Protein AF-A0AAE3LZC5-F1 (afdb_monomer_lite)

Radius of gyration: 19.81 Å; chains: 1; bounding box: 35×46×55 Å

pLDDT: mean 92.25, std 8.55, range [40.53, 98.56]

Foldseek 3Di:
DVQVVCVVVVPDDPCPRVVVVVVVVVVVCLVVLCVVPNPVSNVVVVVVVVVVVLVVVLLVCLFQPLADFDQDPVRHGDAQAQLRTEAEPDPVLCVVVLRCSLPSQCRNCVVDGSVRRDHDPSHHYDPDRSVVLSVQVVPVVSNCVRPVVSSVVSPDPDD

Sequence (159 aa):
RAENRRFPQSGHPWWRHPYYAYVVGAALALIMAAIIGGITGVIAALCLAGLAQTQLMLSDYVQHYGLSRRIMENGKPEPVGARHSWNAPHLMSSALMLNAPRHSNHHAYPARAFPALRLSDDMPMLPRSLPVMACVALYPRLWRRVMDPLSAQWQQPAK

Structure (mmCIF, N/CA/C/O backbone):
data_AF-A0AAE3LZC5-F1
#
_entry.id   AF-A0AAE3LZC5-F1
#
loop_
_atom_site.group_PDB
_atom_site.id
_atom_site.type_symbol
_atom_site.label_atom_id
_atom_site.label_alt_id
_atom_site.label_comp_id
_atom_site.label_asym_id
_atom_site.label_entity_id
_atom_site.label_seq_id
_atom_site.pdbx_PDB_ins_code
_atom_site.Cartn_x
_atom_site.Cartn_y
_atom_site.Cartn_z
_atom_site.occupancy
_atom_site.B_iso_or_equiv
_atom_site.auth_seq_id
_atom_site.auth_comp_id
_atom_site.auth_asym_id
_atom_site.auth_atom_id
_atom_site.pdbx_PDB_model_num
ATOM 1 N N . ARG A 1 1 ? 13.845 -14.500 1.588 1.00 60.62 1 ARG A N 1
ATOM 2 C CA . ARG A 1 1 ? 14.292 -15.411 2.684 1.00 60.62 1 ARG A CA 1
ATOM 3 C C . ARG A 1 1 ? 13.343 -16.591 2.893 1.00 60.62 1 ARG A C 1
ATOM 5 O O . ARG A 1 1 ? 13.830 -17.707 2.850 1.00 60.62 1 ARG A O 1
ATOM 12 N N . ALA A 1 2 ? 12.039 -16.387 3.119 1.00 74.81 2 ALA A N 1
ATOM 13 C CA . ALA A 1 2 ? 11.088 -17.505 3.215 1.00 74.81 2 ALA A CA 1
ATOM 14 C C . ALA A 1 2 ? 10.933 -18.246 1.874 1.00 74.81 2 ALA A C 1
ATOM 16 O O . ALA A 1 2 ? 11.038 -19.466 1.852 1.00 74.81 2 ALA A O 1
ATOM 17 N N . GLU A 1 3 ? 10.806 -17.502 0.769 1.00 77.88 3 GLU A N 1
ATOM 18 C CA . GLU A 1 3 ? 10.704 -18.067 -0.584 1.00 77.88 3 GLU A CA 1
ATOM 19 C C . GLU A 1 3 ? 11.910 -18.950 -0.929 1.00 77.88 3 GLU A C 1
ATOM 21 O O . GLU A 1 3 ? 11.749 -20.141 -1.143 1.00 77.88 3 GLU A O 1
ATOM 26 N N . ASN A 1 4 ? 13.136 -18.428 -0.812 1.00 80.38 4 ASN A N 1
ATOM 27 C CA . ASN A 1 4 ? 14.359 -19.205 -1.073 1.00 80.38 4 ASN A CA 1
ATOM 28 C C . ASN A 1 4 ? 14.529 -20.430 -0.152 1.00 80.38 4 ASN A C 1
ATOM 30 O O . ASN A 1 4 ? 15.278 -21.337 -0.493 1.00 80.38 4 ASN A O 1
ATOM 34 N N . ARG A 1 5 ? 13.877 -20.462 1.021 1.00 81.94 5 ARG A N 1
ATOM 35 C CA . ARG A 1 5 ? 13.878 -21.634 1.918 1.00 81.94 5 ARG A CA 1
ATOM 36 C C . ARG A 1 5 ? 12.844 -22.682 1.499 1.00 81.94 5 ARG A C 1
ATOM 38 O O . ARG A 1 5 ? 13.099 -23.868 1.666 1.00 81.94 5 ARG A O 1
ATOM 45 N N . ARG A 1 6 ? 11.691 -22.251 0.978 1.00 79.25 6 ARG A N 1
ATOM 46 C CA . ARG A 1 6 ? 10.590 -23.124 0.535 1.00 79.25 6 ARG A CA 1
ATOM 47 C C . ARG A 1 6 ? 10.774 -23.622 -0.897 1.00 79.25 6 ARG A C 1
ATOM 49 O O . ARG A 1 6 ? 10.359 -24.731 -1.204 1.00 79.25 6 ARG A O 1
ATOM 56 N N . PHE A 1 7 ? 11.422 -22.843 -1.761 1.00 82.56 7 PHE A N 1
ATOM 57 C CA . PHE A 1 7 ? 11.566 -23.162 -3.179 1.00 82.56 7 PHE A CA 1
ATOM 58 C C . PHE A 1 7 ? 12.258 -24.514 -3.440 1.00 82.56 7 PHE A C 1
ATOM 60 O O . PHE A 1 7 ? 11.698 -25.303 -4.200 1.00 82.56 7 PHE A O 1
ATOM 67 N N . PRO A 1 8 ? 13.372 -24.880 -2.766 1.00 81.25 8 PRO A N 1
ATOM 68 C CA . PRO A 1 8 ? 13.983 -26.204 -2.940 1.00 81.25 8 PRO A CA 1
ATOM 69 C C . PRO A 1 8 ? 13.053 -27.364 -2.552 1.00 81.25 8 PRO A C 1
ATOM 71 O O . PRO A 1 8 ? 13.172 -28.457 -3.090 1.00 81.25 8 PRO A O 1
ATOM 74 N N . GLN A 1 9 ? 12.102 -27.119 -1.644 1.00 83.31 9 GLN A N 1
ATOM 75 C CA . GLN A 1 9 ? 11.125 -28.109 -1.174 1.00 83.31 9 GLN A CA 1
ATOM 76 C C . GLN A 1 9 ? 9.960 -28.296 -2.160 1.00 83.31 9 GLN A C 1
ATOM 78 O O . GLN A 1 9 ? 9.213 -29.260 -2.042 1.00 83.31 9 GLN A O 1
ATOM 83 N N . SER A 1 10 ? 9.801 -27.396 -3.137 1.00 81.81 10 SER A N 1
ATOM 84 C CA . SER A 1 10 ? 8.723 -27.460 -4.134 1.00 81.81 10 SER A CA 1
ATOM 85 C C . SER A 1 10 ? 9.004 -28.427 -5.293 1.00 81.81 10 SER A C 1
ATOM 87 O O . SER A 1 10 ? 8.105 -28.715 -6.078 1.00 81.81 10 SER A O 1
ATOM 89 N N . GLY A 1 11 ? 10.249 -28.902 -5.441 1.00 84.31 11 GLY A N 1
ATOM 90 C CA . GLY A 1 11 ? 10.666 -29.760 -6.558 1.00 84.31 11 GLY A CA 1
ATOM 91 C C . GLY A 1 11 ? 10.675 -29.065 -7.927 1.00 84.31 11 GLY A C 1
ATOM 92 O O . GLY A 1 11 ? 10.906 -29.715 -8.946 1.00 84.31 11 GLY A O 1
ATOM 93 N N . HIS A 1 12 ? 10.427 -27.753 -7.985 1.00 84.75 12 HIS A N 1
ATOM 94 C CA . HIS A 1 12 ? 10.468 -27.000 -9.233 1.00 84.75 12 HIS A CA 1
ATOM 95 C C . HIS A 1 12 ? 11.908 -26.674 -9.670 1.00 84.75 12 HIS A C 1
ATOM 97 O O . HIS A 1 12 ? 12.767 -26.404 -8.827 1.00 84.75 12 HIS A O 1
ATOM 103 N N . PRO A 1 13 ? 12.184 -26.632 -10.989 1.00 85.00 13 PRO A N 1
ATOM 104 C CA . PRO A 1 13 ? 13.472 -26.179 -11.509 1.00 85.00 13 PRO A CA 1
ATOM 105 C C . PRO A 1 13 ? 13.793 -24.747 -11.072 1.00 85.00 13 PRO A C 1
ATOM 107 O O . PRO A 1 13 ? 12.897 -23.907 -11.006 1.00 85.00 13 PRO A O 1
ATOM 110 N N . TRP A 1 14 ? 15.075 -24.434 -10.866 1.00 81.56 14 TRP A N 1
ATOM 111 C CA . TRP A 1 14 ? 15.540 -23.131 -10.368 1.00 81.56 14 TRP A CA 1
ATOM 112 C C . TRP A 1 14 ? 15.045 -21.922 -11.183 1.00 81.56 14 TRP A C 1
ATOM 114 O O . TRP A 1 14 ? 14.774 -20.875 -10.604 1.00 81.56 14 TRP A O 1
ATOM 124 N N . TRP A 1 15 ? 14.842 -22.053 -12.498 1.00 81.94 15 TRP A N 1
ATOM 125 C CA . TRP A 1 15 ? 14.340 -20.965 -13.352 1.00 81.94 15 TRP A CA 1
ATOM 126 C C . TRP A 1 15 ? 12.868 -20.607 -13.105 1.00 81.94 15 TRP A C 1
ATOM 128 O O . TRP A 1 15 ? 12.420 -19.540 -13.516 1.00 81.94 15 TRP A O 1
ATOM 138 N N . ARG A 1 16 ? 12.098 -21.471 -12.424 1.00 85.81 16 ARG A N 1
ATOM 139 C CA . ARG A 1 16 ? 10.733 -21.151 -11.968 1.00 85.81 16 ARG A CA 1
ATOM 140 C C . ARG A 1 16 ? 10.720 -20.327 -10.683 1.00 85.81 16 ARG A C 1
ATOM 142 O O . ARG A 1 16 ? 9.645 -20.030 -10.167 1.00 85.81 16 ARG A O 1
ATOM 149 N N . HIS A 1 17 ? 11.888 -19.957 -10.156 1.00 87.94 17 HIS A N 1
ATOM 150 C CA . HIS A 1 17 ? 11.954 -19.088 -8.995 1.00 87.94 17 HIS A CA 1
ATOM 151 C C . HIS A 1 17 ? 11.328 -17.723 -9.337 1.00 87.94 17 HIS A C 1
ATOM 153 O O . HIS A 1 17 ? 11.764 -17.085 -10.299 1.00 87.94 17 HIS A O 1
ATOM 159 N N . PRO A 1 18 ? 10.348 -17.223 -8.560 1.00 87.94 18 PRO A N 1
ATOM 160 C CA . PRO A 1 18 ? 9.562 -16.037 -8.926 1.00 87.94 18 PRO A CA 1
ATOM 161 C C . PRO A 1 18 ? 10.410 -14.776 -9.149 1.00 87.94 18 PRO A C 1
ATOM 163 O O . PRO A 1 18 ? 10.090 -13.954 -10.001 1.00 87.94 18 PRO A O 1
ATOM 166 N N . TYR A 1 19 ? 11.545 -14.647 -8.451 1.00 90.00 19 TYR A N 1
ATOM 167 C CA . TYR A 1 19 ? 12.494 -13.549 -8.672 1.00 90.00 19 TYR A CA 1
ATOM 168 C C . TYR A 1 19 ? 13.023 -13.448 -10.109 1.00 90.00 19 TYR A C 1
ATOM 170 O O . TYR A 1 19 ? 13.270 -12.327 -10.547 1.00 90.00 19 TYR A O 1
ATOM 178 N N . TYR A 1 20 ? 13.159 -14.549 -10.861 1.00 90.81 20 TYR A N 1
ATOM 179 C CA . TYR A 1 20 ? 13.545 -14.453 -12.274 1.00 90.81 20 TYR A CA 1
ATOM 180 C C . TYR A 1 20 ? 12.477 -13.722 -13.081 1.00 90.81 20 TYR A C 1
ATOM 182 O O . TYR A 1 20 ? 12.805 -12.792 -13.811 1.00 90.81 20 TYR A O 1
ATOM 190 N N . ALA A 1 21 ? 11.203 -14.074 -12.891 1.00 90.50 21 ALA A N 1
ATOM 191 C CA . ALA A 1 21 ? 10.098 -13.383 -13.546 1.00 90.50 21 ALA A CA 1
ATOM 192 C C . ALA A 1 21 ? 10.053 -11.893 -13.166 1.00 90.50 21 ALA A C 1
ATOM 194 O O . ALA A 1 21 ? 9.849 -11.053 -14.038 1.00 90.50 21 ALA A O 1
ATOM 195 N N . TYR A 1 22 ? 10.310 -11.546 -11.900 1.00 92.31 22 TYR A N 1
ATOM 196 C CA . TYR A 1 22 ? 10.328 -10.147 -11.457 1.00 92.31 22 TYR A CA 1
ATOM 197 C C . TYR A 1 22 ? 11.476 -9.344 -12.076 1.00 92.31 22 TYR A C 1
ATOM 199 O O . TYR A 1 22 ? 11.247 -8.247 -12.580 1.00 92.31 22 TYR A O 1
ATOM 207 N N . VAL A 1 23 ? 12.700 -9.882 -12.072 1.00 94.12 23 VAL A N 1
ATOM 208 C CA . VAL A 1 23 ? 13.879 -9.186 -12.617 1.00 94.12 23 VAL A CA 1
ATOM 209 C C . VAL A 1 23 ? 13.795 -9.074 -14.137 1.00 94.12 23 VAL A C 1
ATOM 211 O O . VAL A 1 23 ? 14.012 -7.991 -14.677 1.00 94.12 23 VAL A O 1
ATOM 214 N N . VAL A 1 24 ? 13.436 -10.160 -14.830 1.00 95.38 24 VAL A N 1
ATOM 215 C CA . VAL A 1 24 ? 13.266 -10.149 -16.291 1.00 95.38 24 VAL A CA 1
ATOM 216 C C . VAL A 1 24 ? 12.117 -9.224 -16.684 1.00 95.38 24 VAL A C 1
ATOM 218 O O . VAL A 1 24 ? 12.286 -8.408 -17.583 1.00 95.38 24 VAL A O 1
ATOM 221 N N . GLY A 1 25 ? 10.981 -9.284 -15.984 1.00 95.81 25 GLY A N 1
ATOM 222 C CA . GLY A 1 25 ? 9.850 -8.388 -16.224 1.00 95.81 25 GLY A CA 1
ATOM 223 C C . GLY A 1 25 ? 10.215 -6.913 -16.038 1.00 95.81 25 GLY A C 1
ATOM 224 O O . GLY A 1 25 ? 9.890 -6.093 -16.894 1.00 95.81 25 GLY A O 1
ATOM 225 N N . ALA A 1 26 ? 10.952 -6.577 -14.974 1.00 96.12 26 ALA A N 1
ATOM 226 C CA . ALA A 1 26 ? 11.440 -5.218 -14.747 1.00 96.12 26 ALA A CA 1
ATOM 227 C C . ALA A 1 26 ? 12.414 -4.762 -15.847 1.00 96.12 26 ALA A C 1
ATOM 229 O O . ALA A 1 26 ? 12.277 -3.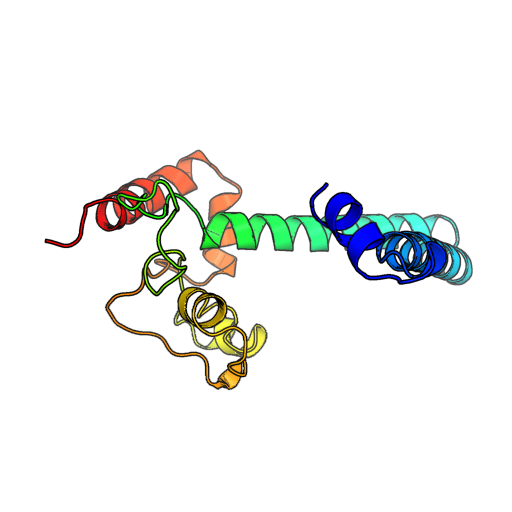654 -16.363 1.00 96.12 26 ALA A O 1
ATOM 230 N N . ALA A 1 27 ? 13.359 -5.617 -16.252 1.00 97.50 27 ALA A N 1
ATOM 231 C CA . ALA A 1 27 ? 14.293 -5.310 -17.333 1.00 97.50 27 ALA A CA 1
ATOM 232 C C . ALA A 1 27 ? 13.564 -5.079 -18.666 1.00 97.50 27 ALA A C 1
ATOM 234 O O . ALA A 1 27 ? 13.820 -4.080 -19.334 1.00 97.50 27 ALA A O 1
ATOM 235 N N . LEU A 1 28 ? 12.612 -5.948 -19.020 1.00 97.94 28 LEU A N 1
ATOM 236 C CA . LEU A 1 28 ? 11.790 -5.793 -20.222 1.00 97.94 28 LEU A CA 1
ATOM 237 C C . LEU A 1 28 ? 10.982 -4.492 -20.192 1.00 97.94 28 LEU A C 1
ATOM 239 O O . LEU A 1 28 ? 10.947 -3.784 -21.194 1.00 97.94 28 LEU A O 1
ATOM 243 N N . ALA A 1 29 ? 10.385 -4.134 -19.052 1.00 97.75 2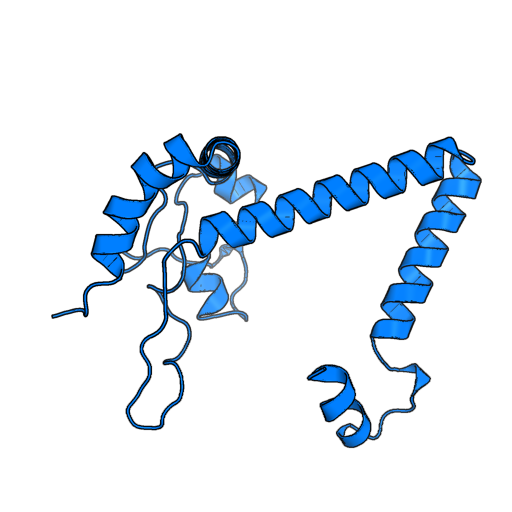9 ALA A N 1
ATOM 244 C CA . ALA A 1 29 ? 9.653 -2.876 -18.911 1.00 97.75 29 ALA A CA 1
ATOM 245 C C . ALA A 1 29 ? 10.557 -1.648 -19.128 1.00 97.75 29 ALA A C 1
ATOM 247 O O . ALA A 1 29 ? 10.165 -0.715 -19.829 1.00 97.75 29 ALA A O 1
ATOM 248 N N . LEU A 1 30 ? 11.780 -1.657 -18.586 1.00 98.25 30 LEU A N 1
ATOM 249 C CA . LEU A 1 30 ? 12.745 -0.569 -18.785 1.00 98.25 30 LEU A CA 1
ATOM 250 C C . LEU A 1 30 ? 13.269 -0.510 -20.226 1.00 98.25 30 LEU A C 1
ATOM 252 O O . LEU A 1 30 ? 13.412 0.584 -20.768 1.00 98.25 30 LEU A O 1
ATOM 256 N N . ILE A 1 31 ? 13.504 -1.658 -20.869 1.00 98.44 31 ILE A N 1
ATOM 257 C CA . ILE A 1 31 ? 13.875 -1.725 -22.291 1.00 98.44 31 ILE A CA 1
ATOM 258 C C . ILE A 1 31 ? 12.749 -1.152 -23.154 1.00 98.44 31 ILE A C 1
ATOM 260 O O . ILE A 1 31 ? 13.006 -0.316 -24.014 1.00 98.44 31 ILE A O 1
ATOM 264 N N . MET A 1 32 ? 11.498 -1.535 -22.897 1.00 98.44 32 MET A N 1
ATOM 265 C CA . MET A 1 32 ? 10.340 -0.984 -23.607 1.00 98.44 32 MET A CA 1
ATOM 266 C C . MET A 1 32 ? 10.222 0.530 -23.407 1.00 98.44 32 MET A C 1
ATOM 268 O O . MET A 1 32 ? 10.008 1.261 -24.372 1.00 98.44 32 MET A O 1
ATOM 272 N N . ALA A 1 33 ? 10.428 1.021 -22.183 1.00 98.44 33 ALA A N 1
ATOM 273 C CA . ALA A 1 33 ? 10.452 2.454 -21.906 1.00 98.44 33 ALA A CA 1
ATOM 274 C C . ALA A 1 33 ? 11.576 3.175 -22.677 1.00 98.44 33 ALA A C 1
ATOM 276 O O . ALA A 1 33 ? 11.351 4.263 -23.211 1.00 98.44 33 ALA A O 1
ATOM 277 N N . ALA A 1 34 ? 12.755 2.551 -22.792 1.00 98.50 34 ALA A N 1
ATOM 278 C CA . ALA A 1 34 ? 13.869 3.060 -23.588 1.00 98.50 34 ALA A CA 1
ATOM 279 C C . ALA A 1 34 ? 13.563 3.077 -25.093 1.00 98.50 34 ALA A C 1
ATOM 281 O O . ALA A 1 34 ? 13.909 4.038 -25.772 1.00 98.50 34 ALA A O 1
ATOM 282 N N . ILE A 1 35 ? 12.886 2.053 -25.617 1.00 98.56 35 ILE A N 1
ATOM 283 C CA . ILE A 1 35 ? 12.475 2.000 -27.028 1.00 98.56 35 ILE A CA 1
ATOM 284 C C . ILE A 1 35 ? 11.466 3.113 -27.341 1.00 98.56 35 ILE A C 1
ATOM 286 O O . ILE A 1 35 ? 11.563 3.751 -28.384 1.00 98.56 35 ILE A O 1
ATOM 290 N N . ILE A 1 36 ? 10.512 3.365 -26.439 1.00 98.19 36 ILE A N 1
ATOM 291 C CA . ILE A 1 36 ? 9.432 4.340 -26.652 1.00 98.19 36 ILE A CA 1
ATOM 292 C C . ILE A 1 36 ? 9.918 5.788 -26.488 1.00 98.19 36 ILE A C 1
ATOM 294 O O . ILE A 1 36 ? 9.533 6.655 -27.268 1.00 98.19 36 ILE A O 1
ATOM 298 N N . GLY A 1 37 ? 10.726 6.069 -25.462 1.00 97.31 37 GLY A N 1
ATOM 299 C CA . GLY A 1 37 ? 11.067 7.441 -25.057 1.00 97.31 37 GLY A CA 1
ATOM 300 C C . GLY A 1 37 ? 12.553 7.682 -24.793 1.00 97.31 37 GLY A C 1
ATOM 301 O O . GLY A 1 37 ? 12.914 8.681 -24.161 1.00 97.31 37 GLY A O 1
ATOM 302 N N . GLY A 1 38 ? 13.427 6.760 -25.198 1.00 98.31 38 GLY A N 1
ATOM 303 C CA . GLY A 1 38 ? 14.853 6.823 -24.891 1.00 98.31 38 GLY A CA 1
ATOM 304 C C . GLY A 1 38 ? 15.112 6.898 -23.384 1.00 98.31 38 GLY A C 1
ATOM 305 O O . GLY A 1 38 ? 14.364 6.366 -22.561 1.00 98.31 38 GLY A O 1
ATOM 306 N N . ILE A 1 39 ? 16.157 7.631 -23.002 1.00 98.19 39 ILE A N 1
ATOM 307 C CA . ILE A 1 39 ? 16.507 7.828 -21.589 1.00 98.19 39 ILE A CA 1
ATOM 308 C C . ILE A 1 39 ? 15.393 8.527 -20.795 1.00 98.19 39 ILE A C 1
ATOM 310 O O . ILE A 1 39 ? 15.169 8.204 -19.631 1.00 98.19 39 ILE A O 1
ATOM 314 N N . THR A 1 40 ? 14.645 9.438 -21.427 1.00 98.44 40 THR A N 1
ATOM 315 C CA . THR A 1 40 ? 13.533 10.132 -20.760 1.00 98.44 40 THR A CA 1
ATOM 316 C C . THR A 1 40 ? 12.382 9.183 -20.434 1.00 98.44 40 THR A C 1
ATOM 318 O O . THR A 1 40 ? 11.814 9.275 -19.347 1.00 98.44 40 THR A O 1
ATOM 321 N N . GLY A 1 41 ? 12.109 8.206 -21.307 1.00 98.44 41 GLY A N 1
ATOM 322 C CA . GLY A 1 41 ? 11.142 7.137 -21.055 1.00 98.44 41 GLY A CA 1
ATOM 323 C C . GLY A 1 41 ? 11.547 6.262 -19.870 1.00 98.44 41 GLY A C 1
ATOM 324 O O . GLY A 1 41 ? 10.723 5.986 -18.999 1.00 98.44 41 GLY A O 1
ATOM 325 N N . VAL A 1 42 ? 12.829 5.891 -19.779 1.00 98.50 42 VAL A N 1
ATOM 326 C CA . VAL A 1 42 ? 13.369 5.130 -18.636 1.00 98.50 42 VAL A CA 1
ATOM 327 C C . VAL A 1 42 ? 13.219 5.907 -17.328 1.00 98.50 42 VAL A C 1
ATOM 329 O O . VAL A 1 42 ? 12.728 5.355 -16.344 1.00 98.50 42 VAL A O 1
ATOM 332 N N . ILE A 1 43 ? 13.595 7.191 -17.311 1.00 98.56 43 ILE A N 1
ATOM 333 C CA . ILE A 1 43 ? 13.456 8.047 -16.122 1.00 98.56 43 ILE A CA 1
ATOM 334 C C . ILE A 1 43 ? 11.984 8.147 -15.711 1.00 98.56 43 ILE A C 1
ATOM 336 O O . ILE A 1 43 ? 11.664 7.935 -14.542 1.00 98.56 43 ILE A O 1
ATOM 340 N N . ALA A 1 44 ? 11.078 8.399 -16.659 1.00 98.19 44 ALA A N 1
ATOM 341 C CA . ALA A 1 44 ? 9.646 8.468 -16.385 1.00 98.19 44 ALA A CA 1
ATOM 342 C C . ALA A 1 44 ? 9.108 7.150 -15.801 1.00 98.19 44 ALA A C 1
ATOM 344 O O . ALA A 1 44 ? 8.379 7.176 -14.809 1.00 98.19 44 ALA A O 1
ATOM 345 N N . ALA A 1 45 ? 9.509 6.001 -16.354 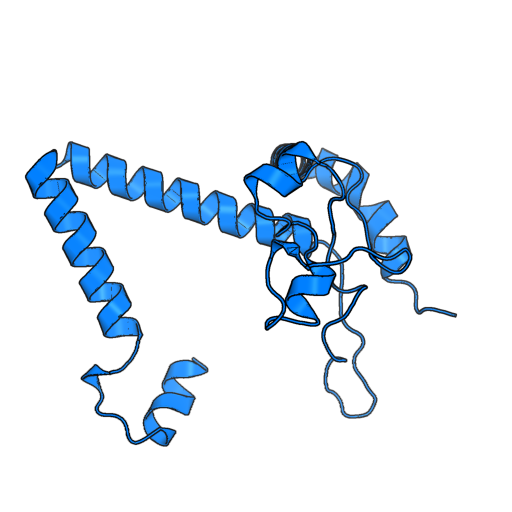1.00 98.12 45 ALA A N 1
ATOM 346 C CA . ALA A 1 45 ? 9.117 4.688 -15.846 1.00 98.12 45 ALA A CA 1
ATOM 347 C C . ALA A 1 45 ? 9.612 4.449 -14.410 1.00 98.12 45 ALA A C 1
ATOM 349 O O . ALA A 1 45 ? 8.846 3.981 -13.566 1.00 98.12 45 ALA A O 1
ATOM 350 N N . LEU A 1 46 ? 10.859 4.819 -14.104 1.00 98.31 46 LEU A N 1
ATOM 351 C CA . LEU A 1 46 ? 11.412 4.725 -12.749 1.00 98.31 46 LEU A CA 1
ATOM 352 C C . LEU A 1 46 ? 10.692 5.661 -11.769 1.00 98.31 46 LEU A C 1
ATOM 354 O O . LEU A 1 46 ? 10.377 5.247 -10.654 1.00 98.31 46 LEU A O 1
ATOM 358 N N . CYS A 1 47 ? 10.380 6.893 -12.179 1.00 98.38 47 CYS A N 1
ATOM 359 C CA . CYS A 1 47 ? 9.608 7.832 -11.364 1.00 98.38 47 CYS A CA 1
ATOM 360 C C . CYS A 1 47 ? 8.189 7.316 -11.087 1.00 98.38 47 CYS A C 1
ATOM 362 O O . CYS A 1 47 ? 7.736 7.378 -9.944 1.00 98.38 47 CYS A O 1
ATOM 364 N N . LEU A 1 48 ? 7.504 6.764 -12.093 1.00 97.81 48 LEU A N 1
ATOM 365 C CA . LEU A 1 48 ? 6.178 6.159 -11.929 1.00 97.81 48 LEU A CA 1
ATOM 366 C C . LEU A 1 48 ? 6.223 4.937 -11.007 1.00 97.81 48 LEU A C 1
ATOM 368 O O . LEU A 1 48 ? 5.378 4.814 -10.121 1.00 97.81 48 LEU A O 1
ATOM 372 N N . ALA A 1 49 ? 7.227 4.069 -11.161 1.00 97.31 49 ALA A N 1
ATOM 373 C CA . ALA A 1 49 ? 7.431 2.928 -10.273 1.00 97.31 49 ALA A CA 1
ATOM 374 C C . ALA A 1 49 ? 7.693 3.378 -8.827 1.00 97.31 49 ALA A C 1
ATOM 376 O O . ALA A 1 49 ? 7.091 2.846 -7.895 1.00 97.31 49 ALA A O 1
ATOM 377 N N . GLY A 1 50 ? 8.535 4.398 -8.634 1.00 97.88 50 GLY A N 1
ATOM 378 C CA . GLY A 1 50 ? 8.798 4.994 -7.324 1.00 97.88 50 GLY A CA 1
ATOM 379 C C . GLY A 1 50 ? 7.547 5.609 -6.692 1.00 97.88 50 GLY A C 1
ATOM 380 O O . GLY A 1 50 ? 7.289 5.401 -5.504 1.00 97.88 50 GLY A O 1
ATOM 381 N N . LEU A 1 51 ? 6.733 6.314 -7.483 1.00 97.19 51 LEU A N 1
ATOM 382 C CA . LEU A 1 51 ? 5.460 6.880 -7.036 1.00 97.19 51 LEU A CA 1
ATOM 383 C C . LEU A 1 51 ? 4.482 5.780 -6.606 1.00 97.19 51 LEU A C 1
ATOM 385 O O . LEU A 1 51 ? 3.950 5.843 -5.498 1.00 97.19 51 LEU A O 1
ATOM 389 N N . ALA A 1 52 ? 4.293 4.753 -7.438 1.00 96.19 52 ALA A N 1
ATOM 390 C CA . ALA A 1 52 ? 3.416 3.623 -7.138 1.00 96.19 52 ALA A CA 1
ATOM 391 C C . ALA A 1 52 ? 3.875 2.869 -5.878 1.00 96.19 52 ALA A C 1
ATOM 393 O O . ALA A 1 52 ? 3.067 2.580 -4.994 1.00 96.19 52 ALA A O 1
ATOM 394 N N . GLN A 1 53 ? 5.181 2.619 -5.744 1.00 96.94 53 GLN A N 1
ATOM 395 C CA . GLN A 1 53 ? 5.745 1.963 -4.565 1.00 96.94 53 GLN A CA 1
ATOM 396 C C . GLN A 1 53 ? 5.555 2.810 -3.301 1.00 96.94 53 GLN A C 1
ATOM 398 O O . GLN A 1 53 ? 5.220 2.278 -2.243 1.00 96.94 53 GLN A O 1
ATOM 403 N N . THR A 1 54 ? 5.720 4.131 -3.402 1.00 96.31 54 THR A N 1
ATOM 404 C CA . THR A 1 54 ? 5.482 5.053 -2.283 1.00 96.31 54 THR A CA 1
ATOM 405 C C . THR A 1 54 ? 4.016 5.043 -1.862 1.00 96.31 54 THR A C 1
ATOM 407 O O . THR A 1 54 ? 3.732 4.968 -0.669 1.00 96.31 54 THR A O 1
ATOM 410 N N . GLN A 1 55 ? 3.081 5.055 -2.815 1.00 95.25 55 GLN A N 1
ATOM 411 C CA . GLN A 1 55 ? 1.647 4.949 -2.527 1.00 95.25 55 GLN A CA 1
ATOM 412 C C . GLN A 1 55 ? 1.297 3.623 -1.842 1.00 95.25 55 GLN A C 1
ATOM 414 O O . GLN A 1 55 ? 0.528 3.625 -0.881 1.00 95.25 55 GLN A O 1
ATOM 419 N N . LEU A 1 56 ? 1.892 2.510 -2.287 1.00 94.94 56 LEU A N 1
ATOM 420 C CA . LEU A 1 56 ? 1.694 1.199 -1.671 1.00 94.94 56 LEU A CA 1
ATOM 421 C C . LEU A 1 56 ? 2.200 1.175 -0.222 1.00 94.94 56 LEU A C 1
ATOM 423 O O . LEU A 1 56 ? 1.453 0.792 0.676 1.00 94.94 56 LEU A O 1
ATOM 427 N N . MET A 1 57 ? 3.429 1.641 0.020 1.00 96.75 57 MET A N 1
ATOM 428 C CA . MET A 1 57 ? 4.007 1.711 1.370 1.00 96.75 57 MET A CA 1
ATOM 429 C C . MET A 1 57 ? 3.224 2.657 2.286 1.00 96.75 57 MET A C 1
ATOM 431 O O . MET A 1 57 ? 3.044 2.370 3.465 1.00 96.75 57 MET A O 1
ATOM 435 N N . LEU A 1 58 ? 2.738 3.779 1.752 1.00 96.62 58 LEU A N 1
ATOM 436 C CA . LEU A 1 58 ? 1.943 4.738 2.510 1.00 96.62 58 LEU A CA 1
ATOM 437 C C . LEU A 1 58 ? 0.567 4.169 2.873 1.00 96.62 58 LEU A C 1
ATOM 439 O O . LEU A 1 58 ? 0.117 4.349 4.002 1.00 96.62 58 LEU A O 1
ATOM 443 N N . SER A 1 59 ? -0.086 3.464 1.944 1.00 95.00 59 SER A N 1
ATOM 444 C CA . SER A 1 59 ? -1.350 2.771 2.215 1.00 95.00 59 SER A CA 1
ATOM 445 C C . SER A 1 59 ? -1.170 1.694 3.282 1.00 95.00 59 SER A C 1
ATOM 447 O O . SER A 1 59 ? -1.964 1.647 4.218 1.00 95.00 59 SER A O 1
ATOM 449 N N . ASP A 1 60 ? -0.116 0.880 3.171 1.00 95.62 60 ASP A N 1
ATOM 450 C CA . ASP A 1 60 ? 0.226 -0.157 4.151 1.00 95.62 60 ASP A CA 1
ATOM 451 C C . ASP A 1 60 ? 0.465 0.451 5.541 1.00 95.62 60 ASP A C 1
ATOM 453 O O . ASP A 1 60 ? -0.170 0.060 6.522 1.00 95.62 60 ASP A O 1
ATOM 457 N N . TYR A 1 61 ? 1.278 1.509 5.608 1.00 97.38 61 TYR A N 1
ATOM 458 C CA . TYR A 1 61 ? 1.533 2.241 6.844 1.00 97.38 61 TYR A CA 1
ATOM 459 C C . TYR A 1 61 ? 0.246 2.780 7.478 1.00 97.38 61 TYR A C 1
ATOM 461 O O . TYR A 1 61 ? 0.009 2.561 8.664 1.00 97.38 61 TYR A O 1
ATOM 469 N N . VAL A 1 62 ? -0.601 3.462 6.701 1.00 97.75 62 VAL A N 1
ATOM 470 C CA . VAL A 1 62 ? -1.860 4.042 7.196 1.00 97.75 62 VAL A CA 1
ATOM 471 C C . VAL A 1 62 ? -2.816 2.958 7.689 1.00 97.75 62 VAL A C 1
ATOM 473 O O . VAL A 1 62 ? -3.424 3.112 8.748 1.00 97.75 62 VAL A O 1
ATOM 476 N N . GLN A 1 63 ? -2.951 1.861 6.946 1.00 96.81 63 GLN A N 1
ATOM 477 C CA . GLN A 1 63 ? -3.909 0.803 7.258 1.00 96.81 63 GLN A CA 1
ATOM 478 C C . GLN A 1 63 ? -3.463 -0.098 8.414 1.00 96.81 63 GLN A C 1
ATOM 480 O O . GLN A 1 63 ? -4.313 -0.708 9.060 1.00 96.81 63 GLN A O 1
ATOM 485 N N . HIS A 1 64 ? -2.170 -0.143 8.738 1.00 96.12 64 HIS A N 1
ATOM 486 C CA . HIS A 1 64 ? -1.637 -0.969 9.828 1.00 96.12 64 HIS A CA 1
ATOM 487 C C . HIS A 1 64 ? -1.064 -0.169 11.005 1.00 96.12 64 HIS A C 1
ATOM 489 O O . HIS A 1 64 ? -0.506 -0.750 11.936 1.00 96.12 64 HIS A O 1
ATOM 495 N N . TYR A 1 65 ? -1.215 1.157 11.008 1.00 97.25 65 TYR A N 1
ATOM 496 C CA . TYR A 1 65 ? -0.607 2.014 12.021 1.00 97.25 65 TYR A CA 1
ATOM 497 C C . TYR A 1 65 ? -1.032 1.657 13.450 1.00 97.25 65 TYR A C 1
ATOM 499 O O . TYR A 1 65 ? -2.211 1.731 13.793 1.00 97.25 65 TYR A O 1
ATOM 507 N N . GLY A 1 66 ? -0.051 1.322 14.291 1.00 94.62 66 GLY A N 1
ATOM 508 C CA . GLY A 1 66 ? -0.215 1.154 15.738 1.00 94.62 66 GLY A CA 1
ATOM 509 C C . GLY A 1 66 ? -1.020 -0.074 16.184 1.00 94.62 66 GLY A C 1
ATOM 510 O O . GLY A 1 66 ? -1.109 -0.327 17.385 1.00 94.62 66 GLY A O 1
ATOM 511 N N . LEU A 1 67 ? -1.563 -0.868 15.260 1.00 93.56 67 LEU A N 1
ATOM 512 C CA . LEU A 1 67 ? -2.335 -2.068 15.576 1.00 93.56 67 LEU A CA 1
ATOM 513 C C . LEU A 1 67 ? -1.412 -3.288 15.636 1.00 93.56 67 LEU A C 1
ATOM 515 O O . LEU A 1 67 ? -0.571 -3.499 14.763 1.00 93.56 67 LEU A O 1
ATOM 519 N N . SER A 1 68 ? -1.574 -4.110 16.668 1.00 90.75 68 SER A N 1
ATOM 520 C CA . SER A 1 68 ? -0.783 -5.322 16.873 1.00 90.75 68 SER A CA 1
ATOM 521 C C . SER A 1 68 ? -1.689 -6.520 17.131 1.00 90.75 68 SER A C 1
ATOM 523 O O . SER A 1 68 ? -2.874 -6.383 17.423 1.00 90.75 68 SER A O 1
ATOM 525 N N . ARG A 1 69 ? -1.120 -7.713 16.967 1.00 91.62 69 ARG A N 1
ATOM 526 C CA . ARG A 1 69 ? -1.787 -8.979 17.269 1.00 91.62 69 ARG A CA 1
ATOM 527 C C . ARG A 1 69 ? -1.325 -9.465 18.626 1.00 91.62 69 ARG A C 1
ATOM 529 O O . ARG A 1 69 ? -0.124 -9.407 18.913 1.00 91.62 69 ARG A O 1
ATOM 536 N N . ARG A 1 70 ? -2.241 -10.000 19.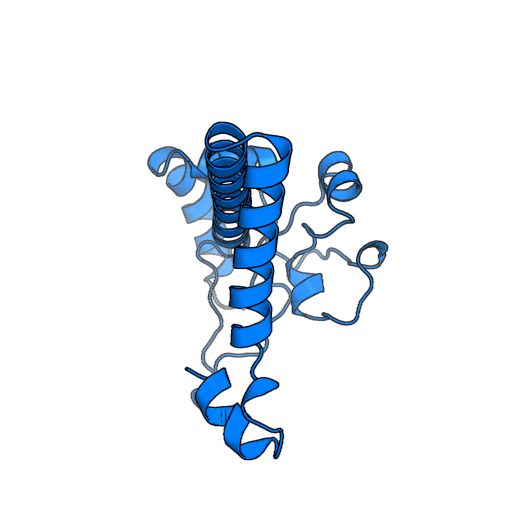426 1.00 89.38 70 ARG A N 1
ATOM 537 C CA . ARG A 1 70 ? -1.877 -10.629 20.695 1.00 89.38 70 ARG A CA 1
ATOM 538 C C . ARG A 1 70 ? -1.053 -11.890 20.445 1.00 89.38 70 ARG A C 1
ATOM 540 O O . ARG A 1 70 ? -1.320 -12.648 19.511 1.00 89.38 70 ARG A O 1
ATOM 547 N N . ILE A 1 71 ? -0.066 -12.130 21.301 1.00 91.50 71 ILE A N 1
ATOM 548 C CA . ILE A 1 71 ? 0.657 -13.402 21.340 1.00 91.50 71 ILE A CA 1
ATOM 549 C C . ILE A 1 71 ? -0.139 -14.376 22.208 1.00 91.50 71 ILE A C 1
ATOM 551 O O . ILE A 1 71 ? -0.451 -14.080 23.360 1.00 91.50 71 ILE A O 1
ATOM 555 N N . MET A 1 72 ? -0.510 -15.514 21.632 1.00 91.31 72 MET A N 1
ATOM 556 C CA . MET A 1 72 ? -1.219 -16.588 22.325 1.00 91.31 72 MET A CA 1
ATOM 557 C C . MET A 1 72 ? -0.257 -17.380 23.224 1.00 91.31 72 MET A C 1
ATOM 559 O O . MET A 1 72 ? 0.961 -17.297 23.070 1.00 91.31 72 MET A O 1
ATOM 563 N N . GLU A 1 73 ? -0.795 -18.213 24.116 1.00 92.06 73 GLU A N 1
ATOM 564 C CA . GLU A 1 73 ? -0.016 -19.051 25.051 1.00 92.06 73 GLU A CA 1
ATOM 565 C C . GLU A 1 73 ? 1.009 -19.959 24.351 1.00 92.06 73 GLU A C 1
ATOM 567 O O . GLU A 1 73 ? 2.070 -20.252 24.889 1.00 92.06 73 GLU A O 1
ATOM 572 N N . ASN A 1 74 ? 0.733 -20.351 23.104 1.00 92.56 74 ASN A N 1
ATOM 573 C CA . ASN A 1 74 ? 1.636 -21.148 22.271 1.00 92.56 74 ASN A CA 1
ATOM 574 C C . ASN A 1 74 ? 2.788 -20.339 21.628 1.00 92.56 74 ASN A C 1
ATOM 576 O O . ASN A 1 74 ? 3.475 -20.853 20.741 1.00 92.56 74 ASN A O 1
ATOM 580 N N . GLY A 1 75 ? 2.960 -19.068 22.002 1.00 92.12 75 GLY A N 1
ATOM 581 C CA . GLY A 1 75 ? 3.995 -18.169 21.486 1.00 92.12 75 GLY A CA 1
ATOM 582 C C . GLY A 1 75 ? 3.746 -17.639 20.070 1.00 92.12 75 GLY A C 1
ATOM 583 O O . GLY A 1 75 ? 4.593 -16.925 19.530 1.00 92.12 75 GLY A O 1
ATOM 584 N N . LYS A 1 76 ? 2.610 -17.962 19.439 1.00 91.62 76 LYS A N 1
ATOM 585 C CA . LYS A 1 76 ? 2.262 -17.475 18.095 1.00 91.62 76 LYS A CA 1
ATOM 586 C C . LYS A 1 76 ? 1.317 -16.273 18.172 1.00 91.62 76 LYS A C 1
ATOM 588 O O . LYS A 1 76 ? 0.459 -16.237 19.053 1.00 91.62 76 LYS A O 1
ATOM 593 N N . PRO A 1 77 ? 1.407 -15.314 17.233 1.00 91.00 77 PRO A N 1
ATOM 594 C CA . PRO A 1 77 ? 0.399 -14.270 17.108 1.00 91.00 77 PRO A CA 1
ATOM 595 C C . PRO A 1 77 ? -0.960 -14.883 16.777 1.00 91.00 77 PRO A C 1
ATOM 597 O O . PRO A 1 77 ? -1.031 -15.839 15.997 1.00 91.00 77 PRO A O 1
ATOM 600 N N . GLU A 1 78 ? -2.028 -14.306 17.311 1.00 92.69 78 GLU A N 1
ATOM 601 C CA . GLU A 1 78 ? -3.387 -14.699 16.952 1.00 92.69 78 GLU A CA 1
ATOM 602 C C . GLU A 1 78 ? -3.660 -14.507 15.442 1.00 92.69 78 GLU A C 1
ATOM 604 O O . GLU A 1 78 ? -2.936 -13.771 14.748 1.00 92.69 78 GLU A O 1
ATOM 609 N N . PRO A 1 79 ? -4.662 -15.202 14.877 1.00 91.50 79 PRO A N 1
ATOM 610 C CA . PRO A 1 79 ? -5.030 -15.031 13.475 1.00 91.50 79 PRO A CA 1
ATOM 611 C C . PRO A 1 79 ? -5.387 -13.577 13.130 1.00 91.50 79 PRO A C 1
ATOM 613 O O . PRO A 1 79 ? -5.901 -12.826 13.956 1.00 91.50 79 PRO A O 1
ATOM 616 N N . VAL A 1 80 ? -5.116 -13.167 11.886 1.00 91.94 80 VAL A N 1
ATOM 617 C CA . VAL A 1 80 ? -5.526 -11.840 11.396 1.00 91.94 80 VAL A CA 1
ATOM 618 C C . VAL A 1 80 ? -7.058 -11.762 11.367 1.00 91.94 80 VAL A C 1
ATOM 620 O O . VAL A 1 80 ? -7.727 -12.750 11.082 1.00 91.94 80 VAL A O 1
ATOM 623 N N . GLY A 1 81 ? -7.619 -10.598 11.695 1.00 91.75 81 GLY A N 1
ATOM 624 C CA . GLY A 1 81 ? -9.032 -10.448 12.033 1.00 91.75 81 GLY A CA 1
ATOM 625 C C . GLY A 1 81 ? -9.480 -8.989 11.995 1.00 91.75 81 GLY A C 1
ATOM 626 O O . GLY A 1 81 ? -8.708 -8.112 11.604 1.00 91.75 81 GLY A O 1
ATOM 627 N N . ALA A 1 82 ? -10.721 -8.735 12.423 1.00 92.62 82 ALA A N 1
ATOM 628 C CA . ALA A 1 82 ? -11.407 -7.442 12.310 1.00 92.62 82 ALA A CA 1
ATOM 629 C C . ALA A 1 82 ? -10.615 -6.248 12.882 1.00 92.62 82 ALA A C 1
ATOM 631 O O . ALA A 1 82 ? -10.641 -5.157 12.315 1.00 92.62 82 ALA A O 1
ATOM 632 N N . ARG A 1 83 ? -9.857 -6.474 13.961 1.00 92.69 83 ARG A N 1
ATOM 633 C CA . ARG A 1 83 ? -9.142 -5.441 14.729 1.00 92.69 83 ARG A CA 1
ATOM 634 C C . ARG A 1 83 ? -7.720 -5.142 14.273 1.00 92.69 83 ARG A C 1
ATOM 636 O O . ARG A 1 83 ? -7.089 -4.236 14.799 1.00 92.69 83 ARG A O 1
ATOM 643 N N . HIS A 1 84 ? -7.201 -5.889 13.306 1.00 93.38 84 HIS A N 1
ATOM 644 C CA . HIS A 1 84 ? -5.778 -5.848 12.955 1.00 93.38 84 HIS A CA 1
ATOM 645 C C . HIS A 1 84 ? -5.458 -4.883 11.804 1.00 93.38 84 HIS A C 1
ATOM 647 O O . HIS A 1 84 ? -4.375 -4.942 11.216 1.00 93.38 84 HIS A O 1
ATOM 653 N N . SER A 1 85 ? -6.412 -4.029 11.431 1.00 95.69 85 SER A N 1
ATOM 654 C CA . SER A 1 85 ? -6.301 -3.090 10.317 1.00 95.69 85 SER A CA 1
ATOM 655 C C . SER A 1 85 ? -7.312 -1.949 10.436 1.00 95.69 85 SER A C 1
ATOM 657 O O . SER A 1 85 ? -8.407 -2.133 10.963 1.00 95.69 85 SER A O 1
ATOM 659 N N . TRP A 1 86 ? -6.955 -0.779 9.915 1.00 97.19 86 TRP A N 1
ATOM 660 C CA . TRP A 1 86 ? -7.843 0.367 9.764 1.00 97.19 86 TRP A CA 1
ATOM 661 C C . TRP A 1 86 ? -8.639 0.280 8.464 1.00 97.19 86 TRP A C 1
ATOM 663 O O . TRP A 1 86 ? -8.118 -0.115 7.421 1.00 97.19 86 TRP A O 1
ATOM 673 N N . ASN A 1 87 ? -9.899 0.701 8.521 1.00 97.25 87 ASN A N 1
ATOM 674 C CA . ASN A 1 87 ? -10.842 0.628 7.411 1.00 97.25 87 ASN A CA 1
ATOM 675 C C . ASN A 1 87 ? -11.358 2.018 7.030 1.00 97.25 87 ASN A C 1
ATOM 677 O O . ASN A 1 87 ? -11.298 2.949 7.829 1.00 97.25 87 ASN A O 1
ATOM 681 N N . ALA A 1 88 ? -11.900 2.183 5.824 1.00 95.12 88 ALA A N 1
ATOM 682 C CA . ALA A 1 88 ? -12.547 3.434 5.422 1.00 95.12 88 ALA A CA 1
ATOM 683 C C . ALA A 1 88 ? -13.913 3.174 4.755 1.00 95.12 88 ALA A C 1
ATOM 685 O O . ALA A 1 88 ? -13.947 2.572 3.684 1.00 95.12 88 ALA A O 1
ATOM 686 N N . PRO A 1 89 ? -15.033 3.687 5.310 1.00 92.81 89 PRO A N 1
ATOM 687 C CA . PRO A 1 89 ? -16.383 3.464 4.768 1.00 92.81 89 PRO A CA 1
ATOM 688 C C . PRO A 1 89 ? -16.771 4.403 3.611 1.00 92.81 89 PRO A C 1
ATOM 690 O O . PRO A 1 89 ? -17.898 4.378 3.129 1.00 92.81 89 PRO A O 1
ATOM 693 N N . HIS A 1 90 ? -15.865 5.279 3.176 1.00 93.94 90 HIS A N 1
ATOM 694 C CA . HIS A 1 90 ? -16.180 6.407 2.301 1.00 93.94 90 HIS A CA 1
ATOM 695 C C . HIS A 1 90 ? -16.514 5.926 0.884 1.00 93.94 90 HIS A C 1
ATOM 697 O O . HIS A 1 90 ? -15.674 5.296 0.239 1.00 93.94 90 HIS A O 1
ATOM 703 N N . LEU A 1 91 ? -17.713 6.251 0.388 1.00 91.31 91 LEU A N 1
ATOM 704 C CA . LEU A 1 91 ? -18.266 5.694 -0.853 1.00 91.31 91 LEU A CA 1
ATOM 705 C C . LEU A 1 91 ? -17.375 5.943 -2.076 1.00 91.31 91 LEU A C 1
ATOM 707 O O . LEU A 1 91 ? -17.057 5.001 -2.791 1.00 91.31 91 LEU A O 1
ATOM 711 N N . MET A 1 92 ? -16.933 7.186 -2.289 1.00 91.50 92 MET A N 1
ATOM 712 C CA . MET A 1 92 ? -16.114 7.544 -3.454 1.00 91.50 92 MET A CA 1
ATOM 713 C C . MET A 1 92 ? -14.782 6.785 -3.465 1.00 91.50 92 MET A C 1
ATOM 715 O O . MET A 1 92 ? -14.436 6.136 -4.447 1.00 91.50 92 MET A O 1
ATOM 719 N N . SER A 1 93 ? -14.053 6.805 -2.345 1.00 88.38 93 SER A N 1
ATOM 720 C CA . SER A 1 93 ? -12.793 6.061 -2.218 1.00 88.38 93 SER A CA 1
ATOM 721 C C . SER A 1 93 ? -13.011 4.558 -2.346 1.00 88.38 93 SER A C 1
ATOM 723 O O . SER A 1 93 ? -12.200 3.868 -2.951 1.00 88.38 93 SER A O 1
ATOM 725 N N . SER A 1 94 ? -14.123 4.051 -1.819 1.00 91.94 94 SER A N 1
ATOM 726 C CA . SER A 1 94 ? -14.488 2.645 -1.947 1.00 91.94 94 SER A CA 1
ATOM 727 C C . SER A 1 94 ? -14.787 2.267 -3.396 1.00 91.94 94 SER A C 1
ATOM 729 O O . SER A 1 94 ? -14.306 1.239 -3.847 1.00 91.94 94 SER A O 1
ATOM 731 N N . ALA A 1 95 ? -15.510 3.088 -4.156 1.00 91.56 95 ALA A N 1
ATOM 732 C CA . ALA A 1 95 ? -15.781 2.822 -5.567 1.00 91.56 95 ALA A CA 1
ATOM 733 C C . ALA A 1 95 ? -14.488 2.807 -6.398 1.00 91.56 95 ALA A C 1
ATOM 735 O O . ALA A 1 95 ? -14.236 1.846 -7.122 1.00 91.56 95 ALA A O 1
ATOM 736 N N . LEU A 1 96 ? -13.631 3.820 -6.223 1.00 91.44 96 LEU A N 1
ATOM 737 C CA . LEU A 1 96 ? -12.351 3.931 -6.935 1.00 91.44 96 LEU A CA 1
ATOM 738 C C . LEU A 1 96 ? -11.385 2.784 -6.613 1.00 91.44 96 LEU A C 1
ATOM 740 O O . LEU A 1 96 ? -10.600 2.380 -7.463 1.00 91.44 96 LEU A O 1
ATOM 744 N N . MET A 1 97 ? -11.438 2.264 -5.386 1.00 90.62 97 MET A N 1
ATOM 745 C CA . MET A 1 97 ? -10.533 1.221 -4.900 1.00 90.62 97 MET A CA 1
ATOM 746 C C . MET A 1 97 ? -11.210 -0.147 -4.770 1.00 90.62 97 MET A C 1
ATOM 748 O O . MET A 1 97 ? -10.697 -1.012 -4.066 1.00 90.62 97 MET A O 1
ATOM 752 N N . LEU A 1 98 ? -12.379 -0.350 -5.387 1.00 92.94 98 LEU A N 1
ATOM 753 C CA . LEU A 1 98 ? -13.136 -1.609 -5.341 1.00 92.94 98 LEU A CA 1
ATOM 754 C C . LEU A 1 98 ? -13.364 -2.139 -3.908 1.00 92.94 98 LEU A C 1
ATOM 756 O O . LEU A 1 98 ? -13.260 -3.325 -3.635 1.00 92.94 98 LEU A O 1
ATOM 760 N N . ASN A 1 99 ? -13.667 -1.262 -2.954 1.00 94.19 99 ASN A N 1
ATOM 761 C CA . ASN A 1 99 ? -13.806 -1.560 -1.526 1.00 94.19 99 ASN A CA 1
ATOM 762 C C . ASN A 1 99 ? -12.545 -2.135 -0.853 1.00 94.19 99 ASN A C 1
ATOM 764 O O . ASN A 1 99 ? -12.644 -2.572 0.292 1.00 94.19 99 ASN A O 1
ATOM 768 N N . ALA A 1 100 ? -11.364 -2.083 -1.478 1.00 91.81 100 ALA A N 1
ATOM 769 C CA . ALA A 1 100 ? -10.104 -2.460 -0.832 1.00 91.81 100 ALA A CA 1
ATOM 770 C C . ALA A 1 100 ? -9.876 -1.782 0.540 1.00 91.81 100 ALA A C 1
ATOM 772 O O . ALA A 1 100 ? -9.369 -2.452 1.436 1.00 91.81 100 ALA A O 1
ATOM 773 N N . PRO A 1 101 ? -10.326 -0.528 0.793 1.00 92.44 101 PRO A N 1
ATOM 774 C CA . PRO A 1 101 ? -10.245 0.072 2.125 1.00 92.44 101 PRO A CA 1
ATOM 775 C C . PRO A 1 101 ? -11.085 -0.621 3.213 1.00 92.44 101 PRO A C 1
ATOM 777 O O . PRO A 1 101 ? -10.994 -0.222 4.370 1.00 92.44 101 PRO A O 1
ATOM 780 N N . ARG A 1 102 ? -11.889 -1.648 2.899 1.00 95.12 102 ARG A N 1
ATOM 781 C CA . ARG A 1 102 ? -12.475 -2.593 3.875 1.00 95.12 102 ARG A CA 1
ATOM 782 C C . ARG A 1 102 ? -11.422 -3.648 4.264 1.00 95.12 102 ARG A C 1
ATOM 784 O O . ARG A 1 102 ? -11.630 -4.858 4.129 1.00 95.12 102 ARG A O 1
ATOM 791 N N . HIS A 1 103 ? -10.260 -3.147 4.680 1.00 95.38 103 HIS A N 1
ATOM 792 C CA . HIS A 1 103 ? -8.982 -3.850 4.768 1.00 95.38 103 HIS A CA 1
ATOM 793 C C . HIS A 1 103 ? -8.989 -5.024 5.745 1.00 95.38 103 HIS A C 1
ATOM 795 O O . HIS A 1 103 ? -8.519 -6.117 5.422 1.00 95.38 103 HIS A O 1
ATOM 801 N N . SER A 1 104 ? -9.612 -4.848 6.914 1.00 94.12 104 SER A N 1
ATOM 802 C CA . SER A 1 104 ? -9.712 -5.914 7.914 1.00 94.12 104 SER A CA 1
ATOM 803 C C . SER A 1 104 ? -10.417 -7.146 7.357 1.00 94.12 104 SER A C 1
ATOM 805 O O . SER A 1 104 ? -9.988 -8.278 7.586 1.00 94.12 104 SER A O 1
ATOM 807 N N . ASN A 1 105 ? -11.502 -6.944 6.604 1.00 94.81 105 ASN A N 1
ATOM 808 C CA . ASN A 1 105 ? -12.252 -8.052 6.032 1.00 94.81 105 ASN A CA 1
ATOM 809 C C . ASN A 1 105 ? -11.498 -8.723 4.881 1.00 94.81 105 ASN A C 1
ATOM 811 O O . ASN A 1 105 ? -11.574 -9.944 4.758 1.00 94.81 105 ASN A O 1
ATOM 815 N N . HIS A 1 106 ? -10.746 -7.951 4.091 1.00 93.94 106 HIS A N 1
ATOM 816 C CA . HIS A 1 106 ? -9.879 -8.489 3.044 1.00 93.94 106 HIS A CA 1
ATOM 817 C C . HIS A 1 106 ? -8.810 -9.417 3.630 1.00 93.94 106 HIS A C 1
ATOM 819 O O . HIS A 1 106 ? -8.651 -10.544 3.166 1.00 93.94 106 HIS A O 1
ATOM 825 N N . HIS A 1 107 ? -8.143 -9.001 4.706 1.00 93.81 107 HIS A N 1
ATOM 826 C CA . HIS A 1 107 ? -7.133 -9.835 5.352 1.00 93.81 107 HIS A CA 1
ATOM 827 C C . HIS A 1 107 ? -7.701 -11.037 6.110 1.00 93.81 107 HIS A C 1
ATOM 829 O O . HIS A 1 107 ? -7.066 -12.090 6.137 1.00 93.81 107 HIS A O 1
ATOM 835 N N . ALA A 1 108 ? -8.883 -10.904 6.713 1.00 92.88 108 ALA A N 1
ATOM 836 C CA . ALA A 1 108 ? -9.548 -12.023 7.379 1.00 92.88 108 ALA A CA 1
ATOM 837 C C . ALA A 1 108 ? -10.099 -13.059 6.377 1.00 92.88 108 ALA A C 1
ATOM 839 O O . ALA A 1 108 ? -10.142 -14.249 6.683 1.00 92.88 108 A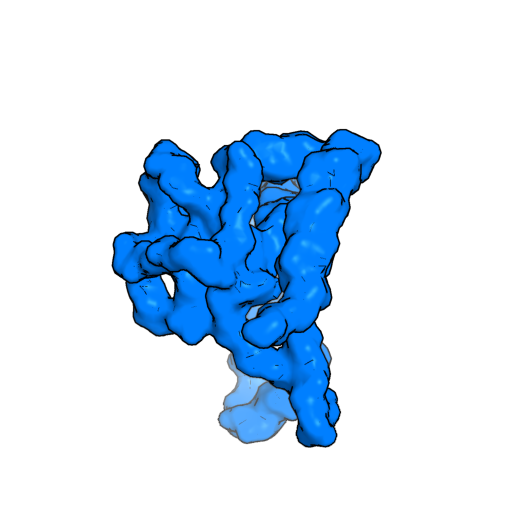LA A O 1
ATOM 840 N N . TYR A 1 109 ? -10.505 -12.622 5.179 1.00 93.31 109 TYR A N 1
ATOM 841 C CA . TYR A 1 109 ? -11.126 -13.465 4.154 1.00 93.31 109 TYR A CA 1
ATOM 842 C C . TYR A 1 109 ? -10.560 -13.154 2.756 1.00 93.31 109 TYR A C 1
ATOM 844 O O . TYR A 1 109 ? -11.282 -12.622 1.910 1.00 93.31 109 TYR A O 1
ATOM 852 N N . PRO A 1 110 ? -9.299 -13.520 2.461 1.00 90.88 110 PRO A N 1
ATOM 853 C CA . PRO A 1 110 ? -8.621 -13.124 1.220 1.00 90.88 110 PRO A CA 1
ATOM 854 C C . PRO A 1 110 ? -9.272 -13.682 -0.054 1.00 90.88 110 PRO A C 1
ATOM 856 O O . PRO A 1 110 ? -9.113 -13.112 -1.126 1.00 90.88 110 PRO A O 1
ATOM 859 N N . ALA A 1 111 ? -10.039 -14.773 0.055 1.00 94.69 111 ALA A N 1
ATOM 860 C CA . ALA A 1 111 ? -10.792 -15.349 -1.061 1.00 94.69 111 ALA A CA 1
ATOM 861 C C . ALA A 1 111 ? -12.094 -14.589 -1.388 1.00 94.69 111 ALA A C 1
ATOM 863 O O . ALA A 1 111 ? -12.753 -14.884 -2.385 1.00 94.69 111 ALA A O 1
ATOM 864 N N . ARG A 1 112 ? -12.510 -13.635 -0.545 1.00 94.56 112 ARG A N 1
ATOM 865 C CA . ARG A 1 112 ? -13.725 -12.850 -0.768 1.00 94.56 112 ARG A CA 1
ATOM 866 C C . ARG A 1 112 ? -13.466 -11.795 -1.838 1.00 94.56 112 ARG A C 1
ATOM 868 O O . ARG A 1 112 ? -12.546 -10.993 -1.720 1.00 94.56 112 ARG A O 1
ATOM 875 N N . ALA A 1 113 ? -14.329 -11.762 -2.850 1.00 95.00 113 ALA A N 1
ATOM 876 C CA . ALA A 1 113 ? -14.260 -10.750 -3.893 1.00 95.00 113 ALA A CA 1
ATOM 877 C C . ALA A 1 113 ? -14.384 -9.334 -3.307 1.00 95.00 113 ALA A C 1
ATOM 879 O O . ALA A 1 113 ? -15.207 -9.079 -2.425 1.00 95.00 113 ALA A O 1
ATOM 880 N N . PHE A 1 114 ? -13.604 -8.412 -3.863 1.00 93.25 114 PHE A N 1
ATOM 881 C CA . PHE A 1 114 ? -13.531 -7.002 -3.489 1.00 93.25 114 PHE A CA 1
ATOM 882 C C . PHE A 1 114 ? -14.909 -6.327 -3.278 1.00 93.25 114 PHE A C 1
ATOM 884 O O . PHE A 1 114 ? -15.146 -5.788 -2.195 1.00 93.25 114 PHE A O 1
ATOM 891 N N . PRO A 1 115 ? -15.895 -6.440 -4.197 1.00 93.81 115 PRO A N 1
ATOM 892 C CA . PRO A 1 115 ? -17.228 -5.862 -3.990 1.00 93.81 115 PRO A CA 1
ATOM 893 C C . PRO A 1 115 ? -18.001 -6.421 -2.786 1.00 93.81 115 PRO A C 1
ATOM 895 O O . PRO A 1 115 ? -18.857 -5.734 -2.234 1.00 93.81 115 PRO A O 1
ATOM 898 N N . ALA A 1 116 ? -17.707 -7.656 -2.374 1.00 94.44 116 ALA A N 1
ATOM 899 C CA . ALA A 1 116 ? -18.399 -8.353 -1.294 1.00 94.44 116 ALA A CA 1
ATOM 900 C C . ALA A 1 116 ? -17.764 -8.127 0.088 1.00 94.44 116 ALA A C 1
ATOM 902 O O . ALA A 1 116 ? -18.298 -8.626 1.084 1.00 94.44 116 ALA A O 1
ATOM 903 N N . LEU A 1 117 ? -16.636 -7.408 0.170 1.00 95.50 117 LEU A N 1
ATOM 904 C CA . LEU A 1 117 ? -15.987 -7.075 1.439 1.00 95.50 117 LEU A CA 1
ATOM 905 C C . LEU A 1 117 ? -16.956 -6.326 2.353 1.00 95.50 117 LEU A C 1
ATOM 907 O O . LEU A 1 117 ? -17.738 -5.499 1.893 1.00 95.50 117 LEU A O 1
ATOM 911 N N . ARG A 1 118 ? -16.924 -6.604 3.655 1.00 93.75 118 ARG A N 1
ATOM 912 C CA . ARG A 1 118 ? -17.878 -6.049 4.630 1.00 93.75 118 ARG A CA 1
ATOM 913 C C . ARG A 1 118 ? -17.168 -5.202 5.674 1.00 93.75 118 ARG A C 1
ATOM 915 O O . ARG A 1 118 ? -15.996 -5.425 5.951 1.00 93.75 118 ARG A O 1
ATOM 922 N N . LEU A 1 119 ? -17.906 -4.256 6.239 1.00 94.62 119 LEU A N 1
ATOM 923 C CA . LEU A 1 119 ? -17.524 -3.521 7.438 1.00 94.62 119 LEU A CA 1
ATOM 924 C C . LEU A 1 119 ? -18.411 -3.986 8.591 1.00 94.62 119 LEU A C 1
ATOM 926 O O . LEU A 1 119 ? -19.550 -4.397 8.360 1.00 94.62 119 LEU A O 1
ATOM 930 N N . SER A 1 120 ? -17.882 -3.919 9.802 1.00 90.75 120 SER A N 1
ATOM 931 C CA . SER A 1 120 ? -18.599 -4.205 11.042 1.00 90.75 120 SER A CA 1
ATOM 932 C C . SER A 1 120 ? -18.110 -3.276 12.151 1.00 90.75 120 SER A C 1
ATOM 934 O O . SER A 1 120 ? -17.043 -2.671 12.037 1.00 90.75 120 SER A O 1
ATOM 936 N N . ASP A 1 121 ? -18.904 -3.148 13.211 1.00 88.50 121 ASP A N 1
ATOM 937 C CA . ASP A 1 121 ? -18.658 -2.187 14.296 1.00 88.50 121 ASP A CA 1
ATOM 938 C C . ASP A 1 121 ? -17.441 -2.548 15.165 1.00 88.50 121 ASP A C 1
ATOM 940 O O . ASP A 1 121 ? -16.898 -1.708 15.878 1.00 88.50 121 ASP A O 1
ATOM 944 N N . ASP A 1 122 ? -16.966 -3.791 15.084 1.00 89.88 122 ASP A N 1
ATOM 945 C CA . ASP A 1 122 ? -15.768 -4.284 15.767 1.00 89.88 122 ASP A CA 1
ATOM 946 C C . ASP A 1 122 ? -14.460 -4.000 15.002 1.00 89.88 122 ASP A C 1
ATOM 948 O O . ASP A 1 122 ? -13.396 -4.482 15.405 1.00 89.88 122 ASP A O 1
ATOM 952 N N . MET A 1 123 ? -14.525 -3.221 13.916 1.00 94.31 123 MET A N 1
ATOM 953 C CA . MET A 1 123 ? -13.381 -2.855 13.083 1.00 94.31 123 MET A CA 1
ATOM 954 C C . MET A 1 123 ? -12.903 -1.412 13.343 1.00 94.31 123 MET A C 1
ATOM 956 O O . MET A 1 123 ? -13.719 -0.489 13.370 1.00 94.31 123 MET A O 1
ATOM 960 N N . PRO A 1 124 ? -11.581 -1.168 13.429 1.00 95.69 124 PRO A N 1
ATOM 961 C CA . PRO A 1 124 ? -11.020 0.176 13.452 1.00 95.69 124 PRO A CA 1
ATOM 962 C C . PRO A 1 124 ? -11.343 0.929 12.158 1.00 95.69 124 PRO A C 1
ATOM 964 O O . PRO A 1 124 ? -11.119 0.420 11.055 1.00 95.69 124 PRO A O 1
ATOM 967 N N . MET A 1 125 ? -11.831 2.163 12.284 1.00 96.56 125 MET A N 1
ATOM 968 C CA . MET A 1 125 ? -12.175 3.038 11.159 1.00 96.56 125 MET A CA 1
ATOM 969 C C . MET A 1 125 ? -11.277 4.272 11.143 1.00 96.56 125 MET A C 1
ATOM 971 O O . MET A 1 125 ? -11.072 4.922 12.166 1.00 96.56 125 MET A O 1
ATOM 975 N N . LEU A 1 126 ? -10.764 4.617 9.965 1.00 96.94 126 LEU A N 1
ATOM 976 C CA . LEU A 1 126 ? -10.084 5.881 9.738 1.00 96.94 126 LEU A CA 1
ATOM 977 C C . LEU A 1 126 ? -11.080 7.041 9.894 1.00 96.94 126 LEU A C 1
ATOM 979 O O . LEU A 1 126 ? -12.203 6.958 9.387 1.00 96.94 126 LEU A O 1
ATOM 983 N N . PRO A 1 127 ? -10.663 8.164 10.505 1.00 96.06 127 PRO A N 1
ATOM 984 C CA . PRO A 1 127 ? -11.548 9.306 10.733 1.00 96.06 127 PRO A CA 1
ATOM 985 C C . PRO A 1 127 ? -11.924 10.037 9.437 1.00 96.06 127 PRO A C 1
ATOM 987 O O . PRO A 1 127 ? -12.878 10.811 9.418 1.00 96.06 127 PRO A O 1
ATOM 990 N N . ARG A 1 128 ? -11.163 9.824 8.355 1.00 96.31 128 ARG A N 1
ATOM 991 C CA . ARG A 1 128 ? -11.403 10.355 7.008 1.00 96.31 128 ARG A CA 1
ATOM 992 C C . ARG A 1 128 ? -11.052 9.307 5.957 1.00 96.31 128 ARG A C 1
ATOM 994 O O . ARG A 1 128 ? -10.517 8.245 6.265 1.00 96.31 128 ARG A O 1
ATOM 1001 N N . SER A 1 129 ? -11.357 9.608 4.697 1.00 95.25 129 SER A N 1
ATOM 1002 C CA . SER A 1 129 ? -11.043 8.731 3.568 1.00 95.25 129 SER A CA 1
ATOM 1003 C C . SER A 1 129 ? -9.551 8.410 3.495 1.00 95.25 129 SER A C 1
ATOM 1005 O O . SER A 1 129 ? -8.725 9.266 3.818 1.00 95.25 129 SER A O 1
ATOM 1007 N N . LEU A 1 130 ? -9.215 7.222 2.989 1.00 94.81 130 LEU A N 1
ATOM 1008 C CA . LEU A 1 130 ? -7.833 6.758 2.878 1.00 94.81 130 LEU A CA 1
ATOM 1009 C C . LEU A 1 130 ? -6.892 7.768 2.184 1.00 94.81 130 LEU A C 1
ATOM 1011 O O . LEU A 1 130 ? -5.833 8.022 2.751 1.00 94.81 130 LEU A O 1
ATOM 1015 N N . PRO A 1 131 ? -7.253 8.429 1.060 1.00 94.56 131 PRO A N 1
ATOM 1016 C CA . PRO A 1 131 ? -6.374 9.426 0.440 1.00 94.56 131 PRO A CA 1
ATOM 1017 C C . PRO A 1 131 ? -6.097 10.642 1.336 1.00 94.56 131 PRO A C 1
ATOM 1019 O O . PRO A 1 131 ? -4.968 11.113 1.411 1.00 94.56 131 PRO A O 1
ATOM 1022 N N . VAL A 1 132 ? -7.107 11.125 2.069 1.00 96.00 132 VAL A N 1
ATOM 1023 C CA . VAL A 1 132 ? -6.937 12.237 3.022 1.00 96.00 132 VAL A CA 1
ATOM 1024 C C . VAL A 1 132 ? -5.992 11.828 4.146 1.00 96.00 132 VAL A C 1
ATOM 1026 O O . VAL A 1 132 ? -5.071 12.571 4.477 1.00 96.00 132 VAL A O 1
ATOM 1029 N N . MET A 1 133 ? -6.184 10.633 4.705 1.00 97.56 133 MET A N 1
ATOM 1030 C CA . MET A 1 133 ? -5.321 10.123 5.771 1.00 97.56 133 MET A CA 1
ATOM 1031 C C . MET A 1 133 ? -3.891 9.866 5.284 1.00 97.56 133 MET A C 1
ATOM 1033 O O . MET A 1 133 ? -2.951 10.170 6.012 1.00 97.56 133 MET A O 1
ATOM 1037 N N . ALA A 1 134 ? -3.715 9.402 4.045 1.00 96.19 134 ALA A N 1
ATOM 1038 C CA . ALA A 1 134 ? -2.409 9.267 3.408 1.00 96.19 134 ALA A CA 1
ATOM 1039 C C . ALA A 1 134 ? -1.688 10.621 3.292 1.00 96.19 134 ALA A C 1
ATOM 1041 O O . ALA A 1 134 ? -0.525 10.723 3.674 1.00 96.19 134 ALA A O 1
ATOM 1042 N N . CYS A 1 135 ? -2.381 11.686 2.873 1.00 97.06 135 CYS A N 1
ATOM 1043 C CA . CYS A 1 135 ? -1.808 13.036 2.867 1.00 97.06 135 CYS A CA 1
ATOM 1044 C C . CYS A 1 135 ? -1.417 13.509 4.276 1.00 97.06 135 CYS A C 1
ATOM 1046 O O . CYS A 1 135 ? -0.352 14.097 4.454 1.00 97.06 135 CYS A O 1
ATOM 1048 N N . VAL A 1 136 ? -2.243 13.232 5.291 1.00 98.06 136 VAL A N 1
ATOM 1049 C CA . VAL A 1 136 ? -1.924 13.568 6.690 1.00 98.06 136 VAL A CA 1
ATOM 1050 C C . VAL A 1 136 ? -0.697 12.792 7.191 1.00 98.06 136 VAL A C 1
ATOM 1052 O O . VAL A 1 136 ? 0.132 13.365 7.900 1.00 98.06 136 VAL A O 1
ATOM 1055 N N . ALA A 1 137 ? -0.542 11.524 6.799 1.00 97.81 137 ALA A N 1
ATOM 1056 C CA . ALA A 1 137 ? 0.597 10.677 7.165 1.00 97.81 137 ALA A CA 1
ATOM 1057 C C . ALA A 1 137 ? 1.949 11.216 6.661 1.00 97.81 137 ALA A C 1
ATOM 1059 O O . ALA A 1 137 ? 2.975 10.962 7.292 1.00 97.81 137 ALA A O 1
ATOM 1060 N N . LEU A 1 138 ? 1.959 12.035 5.601 1.00 97.25 138 LEU A N 1
ATOM 1061 C CA . LEU A 1 138 ? 3.168 12.721 5.120 1.00 97.25 138 LEU A CA 1
ATOM 1062 C C . LEU A 1 138 ? 3.700 13.776 6.105 1.00 97.25 138 LEU A C 1
ATOM 1064 O O . LEU A 1 138 ? 4.847 14.204 5.977 1.00 97.25 138 LEU A O 1
ATOM 1068 N N . TYR A 1 139 ? 2.907 14.186 7.103 1.00 98.06 139 TYR A N 1
ATOM 1069 C CA . TYR A 1 139 ? 3.340 15.090 8.167 1.00 98.06 139 TYR A CA 1
ATOM 1070 C C . TYR A 1 139 ? 3.271 14.403 9.548 1.00 98.06 139 TYR A C 1
ATOM 1072 O O . TYR A 1 139 ? 2.251 14.484 10.244 1.00 98.06 139 TYR A O 1
ATOM 1080 N N . PRO A 1 140 ? 4.368 13.765 10.016 1.00 96.81 140 PRO A N 1
ATOM 1081 C CA . PRO A 1 140 ? 4.350 12.841 11.159 1.00 96.81 140 PRO A CA 1
ATOM 1082 C C . PRO A 1 140 ? 3.837 13.421 12.480 1.00 96.81 140 PRO A C 1
ATOM 1084 O O . PRO A 1 140 ? 3.349 12.687 13.339 1.00 96.81 140 PRO A O 1
ATOM 1087 N N . ARG A 1 141 ? 3.973 14.737 12.691 1.00 98.19 141 ARG A N 1
ATOM 1088 C CA . ARG A 1 141 ? 3.467 15.406 13.901 1.00 98.19 141 ARG A CA 1
ATOM 1089 C C . ARG A 1 141 ? 1.941 15.465 13.915 1.00 98.19 141 ARG A C 1
ATOM 1091 O O . ARG A 1 141 ? 1.345 15.232 14.960 1.00 98.19 141 ARG A O 1
ATOM 1098 N N . LEU A 1 142 ? 1.320 15.773 12.777 1.00 98.06 142 LEU A N 1
ATOM 1099 C CA . LEU A 1 142 ? -0.138 15.799 12.662 1.00 98.06 142 LEU A CA 1
ATOM 1100 C C . LEU A 1 142 ? -0.707 14.384 12.653 1.00 98.06 142 LEU A C 1
ATOM 1102 O O . LEU A 1 142 ? -1.674 14.129 13.362 1.00 98.06 142 LEU A O 1
ATOM 1106 N N . TRP A 1 143 ? -0.063 13.465 11.931 1.00 98.31 143 TRP A N 1
ATOM 1107 C CA . TRP A 1 143 ? -0.446 12.054 11.915 1.00 98.31 143 TRP A CA 1
ATOM 1108 C C . TRP A 1 143 ? -0.552 11.463 13.323 1.00 98.31 143 TRP A C 1
ATOM 1110 O O . TRP A 1 143 ? -1.616 10.981 13.704 1.00 98.31 143 TRP A O 1
ATOM 1120 N N . ARG A 1 144 ? 0.510 11.590 14.129 1.00 98.00 144 ARG A N 1
ATOM 1121 C CA . ARG A 1 144 ? 0.541 11.085 15.511 1.00 98.00 144 ARG A CA 1
ATOM 1122 C C . ARG A 1 144 ? -0.516 11.720 16.408 1.00 98.00 144 ARG A C 1
ATOM 1124 O O . ARG A 1 144 ? -1.189 11.019 17.152 1.00 98.00 144 ARG A O 1
ATOM 1131 N N . ARG A 1 145 ? -0.742 13.035 16.283 1.00 97.94 145 ARG A N 1
ATOM 1132 C CA . ARG A 1 145 ? -1.811 13.729 17.028 1.00 97.94 145 ARG A CA 1
ATOM 1133 C C . ARG A 1 145 ? -3.201 13.160 16.740 1.00 97.94 145 ARG A C 1
ATOM 1135 O O . ARG A 1 145 ? -4.032 13.155 17.639 1.00 97.94 145 ARG A O 1
ATOM 1142 N N . VAL A 1 146 ? -3.457 12.720 15.507 1.00 97.94 146 VAL A N 1
ATOM 1143 C CA . VAL A 1 146 ? -4.750 12.146 15.108 1.00 97.94 146 VAL A CA 1
ATOM 1144 C C . VAL A 1 146 ? -4.837 10.664 15.475 1.00 97.94 146 VAL A C 1
ATOM 1146 O O . VAL A 1 146 ? -5.844 10.232 16.027 1.00 97.94 146 VAL A O 1
ATOM 1149 N N . MET A 1 147 ? -3.804 9.882 15.163 1.00 97.94 147 MET A N 1
ATOM 1150 C CA . MET A 1 147 ? -3.890 8.421 15.171 1.00 97.94 147 MET A CA 1
ATOM 1151 C C . MET A 1 147 ? -3.446 7.764 16.475 1.00 97.94 147 MET A C 1
ATOM 1153 O O . MET A 1 147 ? -3.967 6.697 16.787 1.00 97.94 147 MET A O 1
ATOM 1157 N N . ASP A 1 148 ? -2.548 8.367 17.260 1.00 97.38 148 ASP A N 1
ATOM 1158 C CA . ASP A 1 148 ? -2.084 7.753 18.514 1.00 97.38 148 ASP A CA 1
ATOM 1159 C C . ASP A 1 148 ? -3.237 7.553 19.520 1.00 97.38 148 ASP A C 1
ATOM 1161 O O . ASP A 1 148 ? -3.376 6.440 20.036 1.00 97.38 148 ASP A O 1
ATOM 1165 N N . PRO A 1 149 ? -4.135 8.539 19.757 1.00 96.00 149 PRO A N 1
ATOM 1166 C CA . PRO A 1 149 ? -5.266 8.348 20.666 1.00 96.00 149 PRO A CA 1
ATOM 1167 C C . PRO A 1 149 ? -6.258 7.289 20.173 1.00 96.00 149 PRO A C 1
ATOM 1169 O O . PRO A 1 149 ? -6.826 6.558 20.980 1.00 96.00 149 PRO A O 1
ATOM 1172 N N . LEU A 1 150 ? -6.465 7.198 18.854 1.00 95.25 150 LEU A N 1
ATOM 1173 C CA . LEU A 1 150 ? -7.359 6.210 18.249 1.00 95.25 150 LEU A CA 1
ATOM 1174 C C . LEU A 1 150 ? -6.762 4.806 18.364 1.00 95.25 150 LEU A C 1
ATOM 1176 O O . LEU A 1 150 ? -7.437 3.882 18.801 1.00 95.25 150 LEU A O 1
ATOM 1180 N N . SER A 1 151 ? -5.481 4.645 18.027 1.00 94.75 151 SER A N 1
ATOM 1181 C CA . SER A 1 151 ? -4.778 3.366 18.137 1.00 94.75 151 SER A CA 1
ATOM 1182 C C . SER A 1 151 ? -4.724 2.863 19.577 1.00 94.75 151 SER A C 1
ATOM 1184 O O . SER A 1 151 ? -4.878 1.665 19.803 1.00 94.75 151 SER A O 1
ATOM 1186 N N . ALA A 1 152 ? -4.547 3.754 20.555 1.00 93.25 152 ALA A N 1
ATOM 1187 C CA . ALA A 1 152 ? -4.522 3.382 21.967 1.00 93.25 152 ALA A CA 1
ATOM 1188 C C . ALA A 1 152 ? -5.835 2.721 22.433 1.00 93.25 152 ALA A C 1
ATOM 1190 O O . ALA A 1 152 ? -5.797 1.833 23.282 1.00 93.25 152 ALA A O 1
ATOM 1191 N N . GLN A 1 153 ? -6.984 3.091 21.853 1.00 90.88 153 GLN A N 1
ATOM 1192 C CA . GLN A 1 153 ? -8.281 2.470 22.166 1.00 90.88 153 GLN A CA 1
ATOM 1193 C C . GLN A 1 153 ? -8.358 1.013 21.691 1.00 90.88 153 GLN A C 1
ATOM 1195 O O . GLN A 1 153 ? -8.995 0.188 22.339 1.00 90.88 153 GLN A O 1
ATOM 1200 N N . TRP A 1 154 ? -7.680 0.684 20.587 1.00 88.75 154 TRP A N 1
ATOM 1201 C CA . TRP A 1 154 ? -7.674 -0.660 19.995 1.00 88.75 154 TRP A CA 1
ATOM 1202 C C . TRP A 1 154 ? -6.541 -1.555 20.503 1.00 88.75 154 TRP A C 1
ATOM 1204 O O . TRP A 1 154 ? -6.594 -2.767 20.314 1.00 88.75 154 TRP A O 1
ATOM 1214 N N . GLN A 1 155 ? -5.532 -0.979 21.158 1.00 79.25 155 GLN A N 1
ATOM 1215 C CA . GLN A 1 155 ? -4.467 -1.730 21.830 1.00 79.25 155 GLN A CA 1
ATOM 1216 C C . GLN A 1 155 ? -4.910 -2.315 23.178 1.00 79.25 155 GLN A C 1
ATOM 1218 O O . GLN A 1 155 ? -4.263 -3.230 23.688 1.00 79.25 155 GLN A O 1
ATOM 1223 N N . GLN A 1 156 ? -5.992 -1.801 23.772 1.00 62.88 156 GLN A N 1
ATOM 1224 C CA . GLN A 1 156 ? -6.521 -2.352 25.015 1.00 62.88 156 GLN A CA 1
ATOM 1225 C C . GLN A 1 156 ? -7.175 -3.715 24.744 1.00 62.88 156 GLN A C 1
ATOM 1227 O O . GLN A 1 156 ? -7.917 -3.852 23.765 1.00 62.88 156 GLN A O 1
ATOM 1232 N N . PRO A 1 157 ? -6.924 -4.737 25.585 1.00 53.59 157 PRO A N 1
ATOM 1233 C CA . PRO A 1 157 ? -7.590 -6.022 25.438 1.00 53.59 157 PRO A CA 1
ATOM 1234 C C . PRO A 1 157 ? -9.105 -5.804 25.468 1.00 53.59 157 PRO A C 1
ATOM 1236 O O . PRO A 1 157 ? -9.609 -5.025 26.280 1.00 53.59 157 PRO A O 1
ATOM 1239 N N . ALA A 1 158 ? -9.833 -6.472 24.565 1.00 52.25 158 ALA A N 1
ATOM 1240 C CA . ALA A 1 158 ? -11.281 -6.568 24.710 1.00 52.25 158 ALA A CA 1
ATOM 1241 C C . ALA A 1 158 ? -11.552 -7.108 26.121 1.00 52.25 158 ALA A C 1
ATOM 1243 O O . ALA A 1 158 ? -10.952 -8.118 26.492 1.00 52.25 158 ALA A O 1
ATOM 1244 N N . LYS A 1 159 ? -12.363 -6.390 26.904 1.00 40.53 159 LYS A N 1
ATOM 1245 C CA . LYS A 1 159 ? -12.874 -6.916 28.171 1.00 40.53 159 LYS A CA 1
ATOM 1246 C C . LYS A 1 159 ? -13.638 -8.210 27.934 1.00 40.53 159 LYS A C 1
ATOM 1248 O O . LYS A 1 159 ? -14.323 -8.284 26.888 1.00 40.53 159 LYS A O 1
#

Secondary structure (DSSP, 8-stat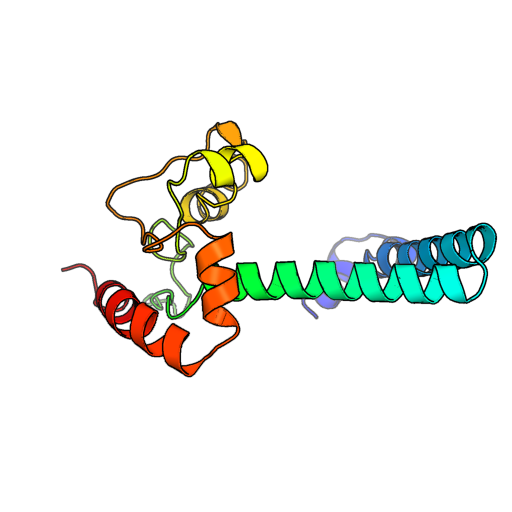e):
-HHHHHGGGGT--GGG-HHHHHHHHHHHHHHHHHHHHHHHHHHHHHHHHHHHHHHHHHHHHHHHTT--PPBPTTSSBPPP-TTSS-B---HHHHHHTTTTT-HHHHHH-TTS-GGG----TTS-B-SS-HHHHHHHHTSHHHHHHHHHHHHHHHHSPP-